Protein AF-A0A8C9GNZ6-F1 (afdb_monomer_lite)

Foldseek 3Di:
DDDDPDDPPDDPPVPPPPDPDDDDPVVVVVVVVPDPDDDFDVDCTVDNHGPVCVVCVVVVNNVVVVVD

Organism: NCBI:txid591936

Sequence (68 aa):
DGGSLCHPGWSAVQWRKILPRMVSHSELRKLFYSADAVCFDVDSMVIREEGISELAKICGVEDVVSEL

pLDDT: mean 75.69, std 18.81, range [37.66, 94.88]

Structure (mmCIF, N/CA/C/O backbone):
data_AF-A0A8C9GNZ6-F1
#
_entry.id   AF-A0A8C9GNZ6-F1
#
loop_
_atom_site.group_PDB
_atom_site.id
_atom_site.type_symbol
_atom_site.label_atom_id
_atom_site.label_alt_id
_atom_site.label_comp_id
_atom_site.label_asym_id
_atom_site.label_entity_id
_atom_site.label_seq_id
_atom_site.pdbx_PDB_ins_code
_atom_site.Cartn_x
_atom_site.Cartn_y
_atom_site.Cartn_z
_atom_site.occupancy
_atom_site.B_iso_or_equiv
_atom_site.auth_seq_id
_atom_site.auth_comp_id
_atom_site.auth_asym_id
_atom_site.auth_atom_id
_atom_site.pdbx_PDB_model_num
ATOM 1 N N . ASP A 1 1 ? -5.154 -25.233 7.442 1.00 39.44 1 ASP A N 1
ATOM 2 C CA . ASP A 1 1 ? -5.661 -25.334 6.057 1.00 39.44 1 ASP A CA 1
ATOM 3 C C . ASP A 1 1 ? -6.464 -24.093 5.686 1.00 39.44 1 ASP A C 1
ATOM 5 O O . ASP A 1 1 ? -7.683 -24.081 5.762 1.00 39.44 1 ASP A O 1
ATOM 9 N N . GLY A 1 2 ? -5.761 -22.998 5.379 1.00 41.53 2 GLY A N 1
ATOM 10 C CA . GLY A 1 2 ? -6.369 -21.702 5.062 1.00 41.53 2 GLY A CA 1
ATOM 11 C C . GLY A 1 2 ? -6.633 -21.567 3.566 1.00 41.53 2 GLY A C 1
ATOM 12 O O . GLY A 1 2 ? -5.781 -21.077 2.827 1.00 41.53 2 GLY A O 1
ATOM 13 N N . GLY A 1 3 ? -7.793 -22.039 3.114 1.00 37.66 3 GLY A N 1
ATOM 14 C CA . GLY A 1 3 ? -8.287 -21.775 1.766 1.00 37.66 3 GLY A CA 1
ATOM 15 C C . GLY A 1 3 ? -8.874 -20.367 1.691 1.00 37.66 3 GLY A C 1
ATOM 16 O O . GLY A 1 3 ? -9.919 -20.107 2.276 1.00 37.66 3 GLY A O 1
ATOM 17 N N . SER A 1 4 ? -8.199 -19.464 0.979 1.00 53.19 4 SER A N 1
ATOM 18 C CA . SER A 1 4 ? -8.745 -18.157 0.606 1.00 53.19 4 SER A CA 1
ATOM 19 C C . SER A 1 4 ? -9.957 -18.368 -0.309 1.00 53.19 4 SER A C 1
ATOM 21 O O . SER A 1 4 ? -9.833 -18.961 -1.383 1.00 53.19 4 SER A O 1
ATOM 23 N N . LEU A 1 5 ? -11.141 -17.932 0.132 1.00 45.59 5 LEU A N 1
ATOM 24 C CA . LEU A 1 5 ? -12.335 -17.860 -0.709 1.00 45.59 5 LEU A CA 1
ATOM 25 C C . LEU A 1 5 ? -12.168 -16.700 -1.701 1.00 45.59 5 LEU A C 1
ATOM 27 O O . LEU A 1 5 ? -12.549 -15.564 -1.430 1.00 45.59 5 LEU A O 1
ATOM 31 N N . CYS A 1 6 ? -11.605 -16.987 -2.871 1.00 46.62 6 CYS A N 1
ATOM 32 C CA . CYS A 1 6 ? -11.628 -16.068 -4.004 1.00 46.62 6 CYS A CA 1
ATOM 33 C C . CYS A 1 6 ? -12.987 -16.193 -4.717 1.00 46.62 6 CYS A C 1
ATOM 35 O O . CYS A 1 6 ? -13.325 -17.262 -5.228 1.00 46.62 6 CYS A O 1
ATOM 37 N N . HIS A 1 7 ? -13.763 -15.108 -4.781 1.00 39.81 7 HIS A N 1
ATOM 38 C CA . HIS A 1 7 ? -14.965 -15.015 -5.619 1.00 39.81 7 HIS A CA 1
ATOM 39 C C . HIS A 1 7 ? -14.639 -15.287 -7.108 1.00 39.81 7 HIS A C 1
ATOM 41 O O . HIS A 1 7 ? -13.572 -14.894 -7.583 1.00 39.81 7 HIS A O 1
ATOM 47 N N . PRO A 1 8 ? -15.562 -15.877 -7.895 1.00 44.59 8 PRO A N 1
ATOM 48 C CA . PRO A 1 8 ? -15.279 -16.416 -9.235 1.00 44.59 8 PRO A CA 1
ATOM 49 C C . PRO A 1 8 ? -15.038 -15.367 -10.343 1.00 44.59 8 PRO A C 1
ATOM 51 O O . PRO A 1 8 ? -14.914 -15.732 -11.507 1.00 44.59 8 PRO A O 1
ATOM 54 N N . GLY A 1 9 ? -14.985 -14.071 -10.014 1.00 45.81 9 GLY A N 1
ATOM 55 C CA . GLY A 1 9 ? -14.847 -12.980 -10.988 1.00 45.81 9 GLY A CA 1
ATOM 56 C C . GLY A 1 9 ? -13.469 -12.321 -11.053 1.00 45.81 9 GLY A C 1
ATOM 57 O O . GLY A 1 9 ? -13.235 -11.505 -11.939 1.00 45.81 9 GLY A O 1
ATOM 58 N N . TRP A 1 10 ? -12.557 -12.627 -10.128 1.00 45.16 10 TRP A N 1
ATOM 59 C CA . TRP A 1 10 ? -11.220 -12.039 -10.137 1.00 45.16 10 TRP A CA 1
ATOM 60 C C . TRP A 1 10 ? -10.290 -13.052 -10.783 1.00 45.16 10 TRP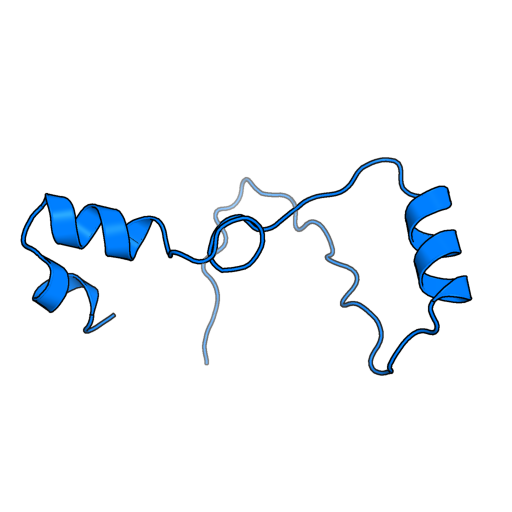 A C 1
ATOM 62 O O . TRP A 1 10 ? -9.923 -14.052 -10.165 1.00 45.16 10 TRP A O 1
ATOM 72 N N . SER A 1 11 ? -9.951 -12.828 -12.059 1.00 43.84 11 SER A N 1
ATOM 73 C CA . SER A 1 11 ? -8.897 -13.598 -12.716 1.00 43.84 11 SER A CA 1
ATOM 74 C C . SER A 1 11 ? -7.696 -13.595 -11.785 1.00 43.84 11 SER A C 1
ATOM 76 O O . SER A 1 11 ? -7.267 -12.515 -11.373 1.00 43.84 11 SER A O 1
ATOM 78 N N . ALA A 1 12 ? -7.196 -14.778 -11.431 1.00 49.78 12 ALA A N 1
ATOM 79 C CA . ALA A 1 12 ? -5.983 -14.924 -10.654 1.00 49.78 12 ALA A CA 1
ATOM 80 C C . ALA A 1 12 ? -4.865 -14.180 -11.389 1.00 49.78 12 ALA A C 1
ATOM 82 O O . ALA A 1 12 ? -4.236 -14.717 -12.301 1.00 49.78 12 ALA A O 1
ATOM 83 N N . VAL A 1 13 ? -4.645 -12.915 -11.024 1.00 51.28 13 VAL A N 1
ATOM 84 C CA . VAL A 1 13 ? -3.431 -12.202 -11.374 1.00 51.28 13 VAL A CA 1
ATOM 85 C C . VAL A 1 13 ? -2.364 -13.071 -10.748 1.00 51.28 13 VAL A C 1
ATOM 87 O O . VAL A 1 13 ? -2.310 -13.212 -9.527 1.00 51.28 13 VAL A O 1
ATOM 90 N N . GLN A 1 14 ? -1.608 -13.782 -11.579 1.00 50.91 14 GLN A N 1
ATOM 91 C CA . GLN A 1 14 ? -0.506 -14.591 -11.106 1.00 50.91 14 GLN A CA 1
ATOM 92 C C . GLN A 1 14 ? 0.533 -13.608 -10.580 1.00 50.91 14 GLN A C 1
ATOM 94 O O . GLN A 1 14 ? 1.417 -13.163 -11.311 1.00 50.91 14 GLN A O 1
ATOM 99 N N . TRP A 1 15 ? 0.382 -13.231 -9.310 1.00 51.12 15 TRP A N 1
ATOM 100 C CA . TRP A 1 15 ? 1.350 -12.456 -8.565 1.00 51.12 15 TRP A CA 1
ATOM 101 C C . TRP A 1 15 ? 2.652 -13.239 -8.655 1.00 51.12 15 TRP A C 1
ATOM 103 O O . TRP A 1 15 ? 2.811 -14.303 -8.048 1.00 51.12 15 TRP A O 1
ATOM 113 N N . ARG A 1 16 ? 3.577 -12.758 -9.488 1.00 55.00 16 ARG A N 1
ATOM 114 C CA . ARG A 1 16 ? 4.951 -13.241 -9.475 1.00 55.00 16 ARG A CA 1
ATOM 115 C C . ARG A 1 16 ? 5.473 -12.924 -8.081 1.00 55.00 16 ARG A C 1
ATOM 117 O O . ARG A 1 16 ? 5.819 -11.780 -7.812 1.00 55.00 16 ARG A O 1
ATOM 124 N N . LYS A 1 17 ? 5.463 -13.925 -7.193 1.00 56.25 17 LYS A N 1
ATOM 125 C CA . LYS A 1 17 ? 6.070 -13.841 -5.863 1.00 56.25 17 LYS A CA 1
ATOM 126 C C . LYS A 1 17 ? 7.479 -13.290 -6.054 1.00 56.25 17 LYS A C 1
ATOM 128 O O . LYS A 1 17 ? 8.301 -13.914 -6.730 1.00 56.25 17 LYS A O 1
ATOM 133 N N . ILE A 1 18 ? 7.701 -12.078 -5.556 1.00 60.44 18 ILE A N 1
ATOM 134 C CA . ILE A 1 18 ? 8.973 -11.384 -5.703 1.00 60.44 18 ILE A CA 1
ATOM 135 C C . ILE A 1 18 ? 10.050 -12.216 -4.994 1.00 60.44 18 ILE A C 1
ATOM 137 O O . ILE A 1 18 ? 9.812 -12.884 -3.992 1.00 60.44 18 ILE A O 1
ATOM 141 N N . LEU A 1 19 ? 11.197 -12.240 -5.659 1.00 60.94 19 LEU A N 1
ATOM 142 C CA . LEU A 1 19 ? 12.299 -13.189 -5.589 1.00 60.94 19 LEU A CA 1
ATOM 143 C C . LEU A 1 19 ? 12.750 -13.537 -4.152 1.00 60.94 19 LEU A C 1
ATOM 145 O O . LEU A 1 19 ? 12.872 -12.640 -3.324 1.00 60.94 19 LEU A O 1
ATOM 149 N N . PRO A 1 20 ? 13.124 -14.803 -3.869 1.00 62.22 20 PRO A N 1
ATOM 150 C CA . PRO A 1 20 ? 13.519 -15.291 -2.535 1.00 62.22 20 PRO A CA 1
ATOM 151 C C . PRO A 1 20 ? 14.857 -14.729 -1.998 1.00 62.22 20 PRO A C 1
ATOM 153 O O . PRO A 1 20 ? 15.450 -15.305 -1.091 1.00 62.22 20 PRO A O 1
ATOM 156 N N . ARG A 1 21 ? 15.374 -13.632 -2.565 1.00 70.88 21 ARG A N 1
ATOM 157 C CA . ARG A 1 21 ? 16.667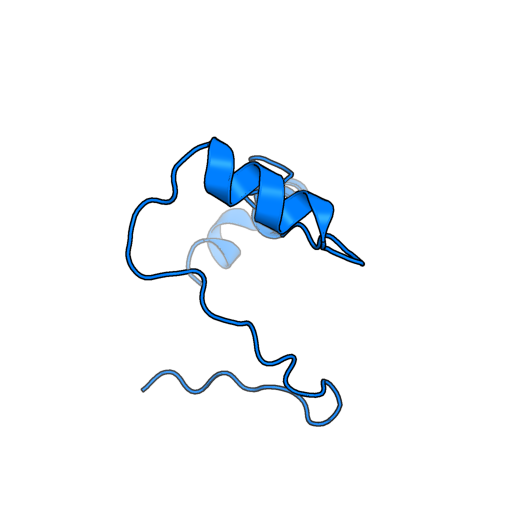 -13.023 -2.222 1.00 70.88 21 ARG A CA 1
ATOM 158 C C . ARG A 1 21 ? 16.605 -11.501 -2.328 1.00 70.88 21 ARG A C 1
ATOM 160 O O . ARG A 1 21 ? 15.941 -10.977 -3.220 1.00 70.88 21 ARG A O 1
ATOM 167 N N . MET A 1 22 ? 17.346 -10.809 -1.458 1.00 68.81 22 MET A N 1
ATOM 168 C CA . MET A 1 22 ? 17.551 -9.358 -1.544 1.00 68.81 22 MET A CA 1
ATOM 169 C C . MET A 1 22 ? 18.064 -8.974 -2.937 1.00 68.81 22 MET A C 1
ATOM 171 O O . MET A 1 22 ? 19.099 -9.466 -3.383 1.00 68.81 22 MET A O 1
ATOM 175 N N . VAL A 1 23 ? 17.334 -8.086 -3.606 1.00 80.50 23 VAL A N 1
ATOM 176 C CA . VAL A 1 23 ? 17.721 -7.472 -4.882 1.00 80.50 23 VAL A CA 1
ATOM 177 C C . VAL A 1 23 ? 18.560 -6.226 -4.630 1.00 80.50 23 VAL A C 1
ATOM 179 O O . VAL A 1 23 ? 18.279 -5.449 -3.716 1.00 80.50 23 VAL A O 1
ATOM 182 N N . SER A 1 24 ? 19.589 -6.010 -5.449 1.00 88.25 24 SER A N 1
ATOM 183 C CA . SER A 1 24 ? 20.366 -4.771 -5.394 1.00 88.25 24 SER A CA 1
ATOM 184 C C . SER A 1 24 ? 19.534 -3.574 -5.873 1.00 88.25 24 SER A C 1
ATOM 186 O O . SER A 1 24 ? 18.620 -3.711 -6.688 1.00 88.25 24 SER A O 1
ATOM 188 N N . HIS A 1 25 ? 19.913 -2.363 -5.454 1.00 88.50 25 HIS A N 1
ATOM 189 C CA . HIS A 1 25 ? 19.304 -1.118 -5.945 1.00 88.50 25 HIS A CA 1
ATOM 190 C C . HIS A 1 25 ? 19.297 -1.025 -7.479 1.00 88.50 25 HIS A C 1
ATOM 192 O O . HIS A 1 25 ? 18.349 -0.517 -8.076 1.00 88.50 25 HIS A O 1
ATOM 198 N N . SER A 1 26 ? 20.354 -1.517 -8.132 1.00 91.88 26 SER A N 1
ATOM 199 C CA . SER A 1 26 ? 20.471 -1.478 -9.591 1.00 91.88 26 SER A CA 1
ATOM 200 C C . SER A 1 26 ? 19.478 -2.411 -10.291 1.00 91.88 26 SER A C 1
ATOM 202 O O . SER A 1 26 ? 18.911 -2.041 -11.318 1.00 91.88 26 SER A O 1
ATOM 204 N N . GLU A 1 27 ? 19.228 -3.590 -9.722 1.00 88.44 27 GLU A N 1
ATOM 205 C CA . GLU A 1 27 ? 18.257 -4.560 -10.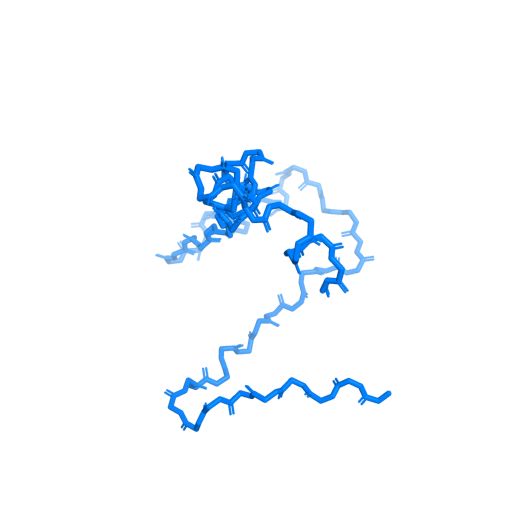235 1.00 88.44 27 GLU A CA 1
ATOM 206 C C . GLU A 1 27 ? 16.827 -4.081 -9.994 1.00 88.44 27 GLU A C 1
ATOM 208 O O . GLU A 1 27 ? 15.993 -4.159 -10.895 1.00 88.44 27 GLU A O 1
ATOM 213 N N . LEU A 1 28 ? 16.568 -3.502 -8.820 1.00 87.75 28 LEU A N 1
ATOM 214 C CA . LEU A 1 28 ? 15.264 -2.948 -8.469 1.00 87.75 28 LEU A CA 1
ATOM 215 C C . LEU A 1 28 ? 14.884 -1.792 -9.407 1.00 87.75 28 LEU A C 1
ATOM 217 O O . LEU A 1 28 ? 13.778 -1.764 -9.940 1.00 87.75 28 LEU A O 1
ATOM 221 N N . ARG A 1 29 ? 15.823 -0.889 -9.718 1.00 89.94 29 ARG A N 1
ATOM 222 C CA . ARG A 1 29 ? 15.594 0.187 -10.699 1.00 89.94 29 ARG A CA 1
ATOM 223 C C . ARG A 1 29 ? 15.259 -0.336 -12.096 1.00 89.94 29 ARG A C 1
ATOM 225 O O . ARG A 1 29 ? 14.408 0.244 -12.763 1.00 89.94 29 ARG A O 1
ATOM 232 N N . LYS A 1 30 ? 15.912 -1.414 -12.546 1.00 89.88 30 LYS A N 1
ATOM 233 C CA . LYS A 1 30 ? 15.611 -2.033 -13.848 1.00 89.88 30 LYS A CA 1
ATOM 234 C C . LYS A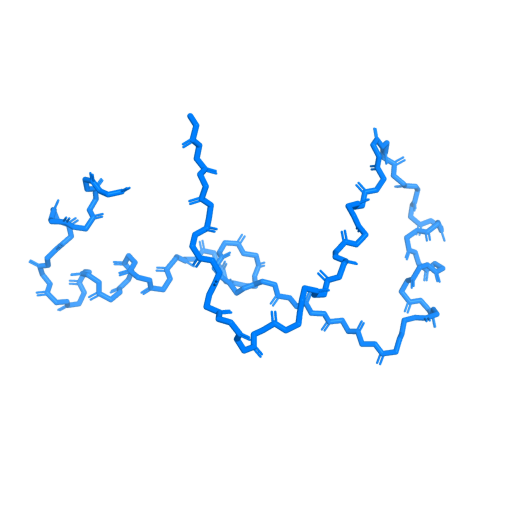 1 30 ? 14.208 -2.633 -13.873 1.00 89.88 30 LYS A C 1
ATOM 236 O O . LYS A 1 30 ? 13.516 -2.466 -14.868 1.00 89.88 30 LYS A O 1
ATOM 241 N N . LEU A 1 31 ? 13.793 -3.274 -12.779 1.00 86.25 31 LEU A N 1
ATOM 242 C CA . LEU A 1 31 ? 12.452 -3.842 -12.646 1.00 86.25 31 LEU A CA 1
ATOM 243 C C . LEU A 1 31 ? 11.367 -2.765 -12.785 1.00 86.25 31 LEU A C 1
ATOM 245 O O . LEU A 1 31 ? 10.425 -2.949 -13.549 1.00 86.25 31 LEU A O 1
ATOM 249 N N . PHE A 1 32 ? 11.535 -1.632 -12.095 1.00 88.44 32 PHE A N 1
ATOM 250 C CA . PHE A 1 32 ? 10.612 -0.496 -12.196 1.00 88.44 32 PHE A CA 1
ATOM 251 C C . PHE A 1 32 ? 10.621 0.154 -13.583 1.00 88.44 32 PHE A C 1
ATOM 253 O O . PHE A 1 32 ? 9.574 0.573 -14.059 1.00 88.44 32 PHE A O 1
ATOM 260 N N . TYR A 1 33 ? 11.781 0.23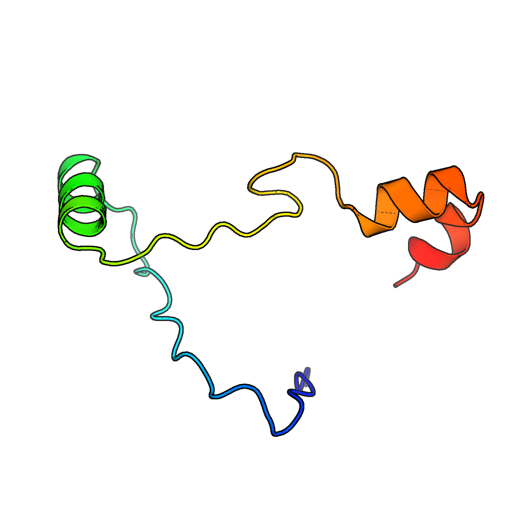2 -14.242 1.00 92.38 33 TYR A N 1
ATOM 261 C CA . TYR A 1 33 ? 11.896 0.860 -15.562 1.00 92.38 33 TYR A CA 1
ATOM 262 C C . TYR A 1 33 ? 11.078 0.140 -16.644 1.00 92.38 33 TYR A C 1
ATOM 264 O O . TYR A 1 33 ? 10.568 0.787 -17.552 1.00 92.38 33 TYR A O 1
ATOM 272 N N . SER A 1 34 ? 10.957 -1.187 -16.558 1.00 88.75 34 SER A N 1
ATOM 273 C CA . SER A 1 34 ? 10.206 -1.997 -17.525 1.00 88.75 34 SER A CA 1
ATOM 274 C C . SER A 1 34 ? 8.744 -2.246 -17.142 1.00 88.75 34 SER A C 1
ATOM 276 O O . SER A 1 34 ? 8.092 -3.051 -17.800 1.00 88.75 34 SER A O 1
ATOM 278 N N . ALA A 1 35 ? 8.250 -1.669 -16.046 1.00 90.81 35 ALA A N 1
ATOM 279 C CA . ALA A 1 35 ? 6.900 -1.940 -15.566 1.00 90.81 35 ALA A CA 1
ATOM 280 C C . ALA A 1 35 ? 5.870 -1.042 -16.266 1.00 90.81 35 ALA A C 1
ATOM 282 O O . ALA A 1 35 ? 6.030 0.175 -16.300 1.00 90.81 35 ALA A O 1
ATOM 283 N N . ASP A 1 36 ? 4.782 -1.638 -16.758 1.00 94.12 36 ASP A N 1
ATOM 284 C CA . ASP A 1 36 ? 3.657 -0.894 -17.345 1.00 94.12 36 ASP A CA 1
ATOM 285 C C . ASP A 1 36 ? 2.745 -0.273 -16.273 1.00 94.12 36 ASP A C 1
ATOM 287 O O . ASP A 1 36 ? 2.055 0.715 -16.516 1.00 94.12 36 ASP A O 1
ATOM 291 N N . ALA A 1 37 ? 2.737 -0.862 -15.073 1.00 90.38 37 ALA A N 1
ATOM 292 C CA . ALA A 1 37 ? 1.954 -0.409 -13.933 1.00 90.38 37 ALA A CA 1
ATOM 293 C C . ALA A 1 37 ? 2.639 -0.775 -12.610 1.00 90.38 37 ALA A C 1
ATOM 295 O O . ALA A 1 37 ? 3.365 -1.767 -12.515 1.00 90.38 37 ALA A O 1
ATOM 296 N N . VAL A 1 38 ? 2.357 0.016 -11.574 1.00 87.75 38 VAL A N 1
ATOM 297 C CA . VAL A 1 38 ? 2.783 -0.239 -10.195 1.00 87.75 38 VAL A CA 1
ATOM 298 C C . VAL A 1 38 ? 1.541 -0.238 -9.315 1.00 87.75 38 VAL A C 1
ATOM 300 O O . VAL A 1 38 ? 0.830 0.762 -9.248 1.00 87.75 38 VAL A O 1
ATOM 303 N N . CYS A 1 39 ? 1.285 -1.363 -8.652 1.00 88.75 39 CYS A N 1
ATOM 304 C CA . CYS A 1 39 ? 0.210 -1.490 -7.677 1.00 88.75 39 CYS A CA 1
ATOM 305 C C . CYS A 1 39 ? 0.808 -1.369 -6.283 1.00 88.75 39 CYS A C 1
ATOM 307 O O . CYS A 1 39 ? 1.734 -2.106 -5.942 1.00 88.75 39 CYS A O 1
ATOM 309 N N . PHE A 1 40 ? 0.263 -0.458 -5.490 1.00 87.44 40 PHE A N 1
ATOM 310 C CA . PHE A 1 40 ? 0.614 -0.336 -4.090 1.00 87.44 40 PHE A CA 1
ATOM 311 C C . PHE A 1 40 ? -0.516 -0.914 -3.253 1.00 87.44 40 PHE A C 1
ATOM 313 O O . PHE A 1 40 ? -1.680 -0.581 -3.473 1.00 87.44 40 PHE A O 1
ATOM 320 N N . ASP A 1 41 ? -0.160 -1.784 -2.317 1.00 89.25 41 ASP A N 1
ATOM 321 C CA . ASP A 1 41 ? -1.065 -2.136 -1.234 1.00 89.25 41 ASP A CA 1
ATOM 322 C C . ASP A 1 41 ? -1.274 -0.908 -0.337 1.00 89.25 41 ASP A C 1
ATOM 324 O O . ASP A 1 41 ? -0.361 -0.093 -0.186 1.00 89.25 41 ASP A O 1
ATOM 328 N N . VAL A 1 42 ? -2.483 -0.720 0.180 1.00 87.00 42 VAL A N 1
ATOM 329 C CA . VAL A 1 42 ? -2.859 0.528 0.854 1.00 87.00 42 VAL A CA 1
ATOM 330 C C . VAL A 1 42 ? -2.525 0.442 2.334 1.00 87.00 42 VAL A C 1
ATOM 332 O O . VAL A 1 42 ? -1.680 1.207 2.805 1.00 87.00 42 VAL A O 1
ATOM 335 N N . ASP A 1 43 ? -3.135 -0.510 3.032 1.00 85.25 43 ASP A N 1
ATOM 336 C CA . ASP A 1 43 ? -2.955 -0.695 4.468 1.00 85.25 43 ASP A CA 1
ATOM 337 C C . ASP A 1 43 ? -1.518 -1.124 4.772 1.00 85.25 43 ASP A C 1
ATOM 339 O O . ASP A 1 43 ? -0.961 -2.002 4.111 1.00 85.25 43 ASP A O 1
ATOM 343 N N . SER A 1 44 ? -0.892 -0.496 5.769 1.00 79.62 44 SER A N 1
ATOM 344 C CA . SER A 1 44 ? 0.484 -0.768 6.230 1.00 79.62 44 SER A CA 1
ATOM 345 C C . SER A 1 44 ? 1.620 -0.597 5.196 1.00 79.62 44 SER A C 1
ATOM 347 O O . SER A 1 44 ? 2.792 -0.799 5.530 1.00 79.62 44 SER A O 1
ATOM 349 N N . MET A 1 45 ? 1.308 -0.200 3.956 1.00 85.88 45 MET A N 1
ATOM 350 C CA . MET A 1 45 ? 2.260 -0.062 2.847 1.00 85.88 45 MET A CA 1
ATOM 351 C C . MET A 1 45 ? 2.271 1.367 2.288 1.00 85.88 45 MET A C 1
ATOM 353 O O . MET A 1 45 ? 3.309 2.030 2.336 1.00 85.88 45 MET A O 1
ATOM 357 N N . VAL A 1 46 ? 1.138 1.880 1.792 1.00 90.19 46 VAL A N 1
ATOM 358 C CA . VAL A 1 46 ? 1.016 3.296 1.374 1.00 90.19 46 VAL A CA 1
ATOM 359 C C . VAL A 1 46 ? 0.742 4.188 2.573 1.00 90.19 46 VAL A C 1
ATOM 361 O O . VAL A 1 46 ? 1.356 5.248 2.708 1.00 90.19 46 VAL A O 1
ATOM 364 N N . ILE A 1 47 ? -0.175 3.754 3.433 1.00 89.38 47 ILE A N 1
ATOM 365 C CA . ILE A 1 47 ? -0.470 4.385 4.717 1.00 89.38 47 ILE A CA 1
ATOM 366 C C . ILE A 1 47 ? 0.059 3.500 5.845 1.00 89.38 47 ILE A C 1
ATOM 368 O O . ILE A 1 47 ? 0.275 2.304 5.658 1.00 89.38 47 ILE A O 1
ATOM 372 N N . ARG A 1 48 ? 0.351 4.099 7.003 1.00 90.62 48 ARG A N 1
ATOM 373 C CA . ARG A 1 48 ? 0.875 3.340 8.152 1.00 90.62 48 ARG A CA 1
ATOM 374 C C . ARG A 1 48 ? -0.246 2.651 8.908 1.00 90.62 48 ARG A C 1
ATOM 376 O O . ARG A 1 48 ? -0.037 1.598 9.496 1.00 90.62 48 ARG A O 1
ATOM 383 N N . GLU A 1 49 ? -1.395 3.301 8.913 1.00 91.50 49 GLU A N 1
ATOM 384 C CA . GLU A 1 49 ? -2.609 2.883 9.571 1.00 91.50 49 GLU A CA 1
ATOM 385 C C . GLU A 1 49 ? -3.313 1.801 8.746 1.00 91.50 49 GLU A C 1
ATOM 387 O O . GLU A 1 49 ? -3.167 1.727 7.525 1.00 91.50 49 GLU A O 1
ATOM 392 N N . GLU A 1 50 ? -4.091 0.967 9.424 1.00 89.31 50 GLU A N 1
ATOM 393 C CA . GLU A 1 50 ? -4.997 0.024 8.779 1.00 89.31 50 GLU A CA 1
ATOM 394 C C . GLU A 1 50 ? -6.383 0.658 8.707 1.00 89.31 50 GLU A C 1
ATOM 396 O O . GLU A 1 50 ? -6.939 1.081 9.729 1.00 89.31 50 GLU A O 1
ATOM 401 N N . GLY A 1 51 ? -6.960 0.727 7.508 1.00 88.38 51 GLY A N 1
ATOM 402 C CA . GLY A 1 51 ? -8.222 1.427 7.287 1.00 88.38 51 GLY A CA 1
ATOM 403 C C . GLY A 1 51 ? -9.379 0.874 8.123 1.00 88.38 51 GLY A C 1
ATOM 404 O O . GLY A 1 51 ? -10.206 1.642 8.615 1.00 88.38 51 GLY A O 1
ATOM 405 N N . ILE A 1 52 ? -9.425 -0.446 8.326 1.00 90.19 52 ILE A N 1
ATOM 406 C CA . ILE A 1 52 ? -10.455 -1.100 9.147 1.00 90.19 52 ILE A CA 1
ATOM 407 C C . ILE A 1 52 ? -10.304 -0.712 10.621 1.00 90.19 52 ILE A C 1
ATOM 409 O O . ILE A 1 52 ? -11.296 -0.380 11.267 1.00 90.19 52 ILE A O 1
ATOM 413 N N . SER A 1 53 ? -9.077 -0.701 11.133 1.00 86.56 53 SER A N 1
ATOM 414 C CA . SER A 1 53 ? -8.772 -0.362 12.525 1.00 86.56 53 SER A CA 1
ATOM 415 C C . SER A 1 53 ? -9.133 1.096 12.834 1.00 86.56 53 SER A C 1
ATOM 417 O O . SER A 1 53 ? -9.816 1.376 13.821 1.00 86.56 53 SER A O 1
ATOM 419 N N . GLU A 1 54 ? -8.797 2.029 11.937 1.00 91.81 54 GLU A N 1
ATOM 420 C CA . GLU A 1 54 ? -9.199 3.435 12.084 1.00 91.81 54 GLU A CA 1
ATOM 421 C C . GLU A 1 54 ? -10.722 3.626 11.973 1.00 91.81 54 GLU A C 1
ATOM 423 O O . GLU A 1 54 ? -11.305 4.433 12.703 1.00 91.81 54 GLU A O 1
ATOM 428 N N . LEU A 1 55 ? -11.403 2.855 11.116 1.00 93.31 55 LEU A N 1
ATOM 429 C CA . LEU A 1 55 ? -12.865 2.886 11.038 1.00 93.31 55 LEU A CA 1
ATOM 430 C C . LEU A 1 55 ? -13.517 2.344 12.320 1.00 93.31 55 LEU A C 1
ATOM 432 O O . LEU A 1 55 ? -14.466 2.946 12.826 1.00 93.31 55 LEU A O 1
ATOM 436 N N . ALA A 1 56 ? -13.000 1.246 12.873 1.00 92.81 56 ALA A N 1
ATOM 437 C CA . ALA A 1 56 ? -13.500 0.644 14.107 1.00 92.81 56 ALA A CA 1
ATOM 438 C C . ALA A 1 56 ? -13.410 1.617 15.290 1.00 92.81 56 ALA A C 1
ATOM 440 O O . ALA A 1 56 ? -14.358 1.734 16.069 1.00 92.81 56 ALA A O 1
ATOM 441 N N . LYS A 1 57 ? -12.319 2.383 15.359 1.00 92.12 57 LYS A N 1
ATOM 442 C CA . LYS A 1 57 ? -12.112 3.455 16.338 1.00 92.12 57 LYS A CA 1
ATOM 443 C C . LYS A 1 57 ? -13.139 4.569 16.239 1.00 92.12 57 LYS A C 1
ATOM 445 O O . LYS A 1 57 ? -13.708 4.974 17.251 1.00 92.12 57 LYS A O 1
ATOM 450 N N . ILE A 1 58 ? -13.432 5.037 15.027 1.00 94.44 58 ILE A N 1
ATOM 451 C CA . ILE A 1 58 ? -14.477 6.049 14.800 1.00 94.44 58 ILE A CA 1
ATOM 452 C C . ILE A 1 58 ? -15.851 5.515 15.224 1.00 94.44 58 ILE A C 1
ATOM 454 O O . ILE A 1 58 ? -16.662 6.253 15.785 1.00 94.44 58 ILE A O 1
ATOM 458 N N . CYS A 1 59 ? -16.112 4.235 14.968 1.00 94.88 59 CYS A N 1
ATOM 459 C CA . CYS A 1 59 ? -17.371 3.583 15.310 1.00 94.88 59 CYS A CA 1
ATOM 460 C C . CYS A 1 59 ? -17.467 3.127 16.779 1.00 94.88 59 CYS A C 1
ATOM 462 O O . CYS A 1 59 ? -18.557 2.748 17.205 1.00 94.88 59 CYS A O 1
ATOM 464 N N . GLY A 1 60 ? -16.376 3.168 17.551 1.00 92.62 60 GLY A N 1
ATOM 465 C CA . GLY A 1 60 ? -16.331 2.702 18.940 1.00 92.62 60 GLY A CA 1
ATOM 466 C C . GLY A 1 60 ? -16.483 1.184 19.096 1.00 92.62 60 GLY A C 1
ATOM 467 O O . GLY A 1 60 ? -17.031 0.739 20.099 1.00 92.62 60 GLY A O 1
ATOM 468 N N . VAL A 1 61 ? -16.045 0.408 18.099 1.00 92.88 61 VAL A N 1
ATOM 469 C CA . VAL A 1 61 ? -16.148 -1.069 18.045 1.00 92.88 61 VAL A CA 1
ATOM 470 C C . VAL A 1 61 ? -14.776 -1.746 17.917 1.00 92.88 61 VAL A C 1
ATOM 472 O O . VAL A 1 61 ? -14.649 -2.823 17.339 1.00 92.88 61 VAL A O 1
ATOM 475 N N . GLU A 1 62 ? -13.722 -1.084 18.399 1.00 88.12 62 GLU A N 1
ATOM 476 C CA . GLU A 1 62 ? -12.332 -1.558 18.292 1.00 88.12 62 GLU A CA 1
ATOM 477 C C . GLU A 1 62 ? -12.130 -2.942 18.922 1.00 88.12 62 GLU A C 1
ATOM 479 O O . GLU A 1 62 ? -11.370 -3.752 18.397 1.00 88.12 62 GLU A O 1
ATOM 484 N N . ASP A 1 63 ? -12.833 -3.232 20.014 1.00 86.06 63 ASP A N 1
ATOM 485 C CA . ASP A 1 63 ? -12.791 -4.502 20.740 1.00 86.06 63 ASP A CA 1
ATOM 486 C C . ASP A 1 63 ? -13.323 -5.676 19.909 1.00 86.06 63 ASP A C 1
ATOM 488 O O . ASP A 1 63 ? -12.706 -6.736 19.882 1.00 86.06 63 ASP A O 1
ATOM 492 N N . VAL A 1 64 ? -14.412 -5.472 19.164 1.00 85.94 64 VAL A N 1
ATOM 493 C CA . VAL A 1 64 ? -15.009 -6.504 18.296 1.00 85.94 64 VAL A CA 1
ATOM 494 C C . VAL A 1 64 ? -14.126 -6.804 17.085 1.00 85.94 64 VAL A C 1
ATOM 496 O O . VAL A 1 64 ? -14.098 -7.927 16.585 1.00 85.94 64 VAL A O 1
ATOM 499 N N . VAL A 1 65 ? -13.422 -5.787 16.590 1.00 82.12 65 VAL A N 1
ATOM 500 C CA . VAL A 1 65 ? -12.596 -5.888 15.381 1.00 82.12 65 VAL A CA 1
ATOM 501 C C . VAL A 1 65 ? -11.199 -6.433 15.693 1.00 82.12 65 VAL A C 1
ATOM 503 O O . VAL A 1 65 ? -10.617 -7.099 14.846 1.00 82.12 65 VAL A O 1
ATOM 506 N N . SER A 1 66 ? -10.688 -6.222 16.910 1.00 78.12 66 SER A N 1
ATOM 507 C CA . SER A 1 66 ? -9.349 -6.676 17.325 1.00 78.12 66 SER A CA 1
ATOM 508 C C . SER A 1 66 ? -9.227 -8.192 17.552 1.00 78.12 66 SER A C 1
ATOM 510 O O . SER A 1 66 ? -8.115 -8.692 17.709 1.00 78.12 66 SER A O 1
ATOM 512 N N . GLU A 1 67 ? -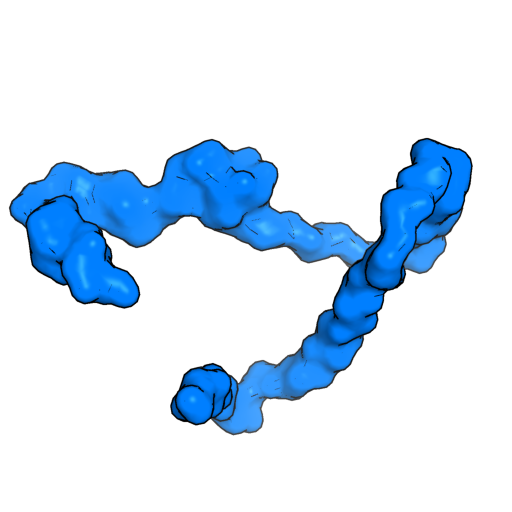10.343 -8.927 17.613 1.00 62.25 67 GLU A N 1
ATOM 513 C CA . GLU A 1 67 ? -10.372 -10.382 17.857 1.00 62.25 67 GLU A CA 1
ATOM 514 C C . GLU A 1 67 ? -10.418 -11.237 16.571 1.00 62.25 67 GLU A C 1
ATOM 516 O O . GLU A 1 67 ? -10.486 -12.468 16.651 1.00 62.25 67 GLU A O 1
ATOM 521 N N . LEU A 1 68 ? -10.379 -10.598 15.397 1.00 55.38 68 LEU A N 1
ATOM 522 C CA . LEU A 1 68 ? -10.411 -11.213 14.061 1.00 55.38 68 LEU A CA 1
ATOM 523 C C . LEU A 1 68 ? -9.032 -11.210 13.392 1.00 55.38 68 LEU A C 1
ATOM 525 O O . LEU A 1 68 ? -8.743 -12.210 12.691 1.00 55.38 68 LEU A O 1
#

Radius of gyration: 17.45 Å; chains: 1; bounding box: 38×31×38 Å

Secondary structure (DSSP, 8-state):
-------TTS---------SSPPPHHHHHHHHHT-S-----IIIIISSS-HHHHHHHHHT-HHHHTT-

InterPro domains:
  IPR023214 HAD superfamily [G3DSA:3.40.50.1000] (22-68)